Protein AF-A0AAE8L4F4-F1 (afdb_monomer)

Nearest PDB structures (foldseek):
  5ygb-assembly1_A  TM=7.388E-01  e=7.403E-03  Drosophila melanogaster
  5ygf-assembly1_A  TM=7.367E-01  e=1.340E-02  Drosophila melanogaster
  5ygd-assembly1_A  TM=7.338E-01  e=2.030E-02  Drosophila melanogaster
  7ef0-assembly2_B  TM=6.272E-01  e=5.633E-01  Zea mays
  7eez-assembly1_A  TM=6.528E-01  e=8.042E-01  Zea mays

Solvent-accessible surface area (backbone atoms only — not comparable to full-atom values): 5262 Å² total; per-residue (Å²): 121,80,51,70,63,92,70,52,69,70,39,67,29,25,33,56,58,96,92,39,81,45,47,27,34,27,73,40,76,35,34,66,24,55,102,88,45,70,83,44,28,21,28,29,26,40,29,70,87,77,77,42,77,47,69,72,43,45,53,90,43,48,43,82,49,57,70,64,64,49,51,54,53,60,72,74,44,89,68,58,72,74,56,56,61,63,76,75,112

Sequence (89 aa):
MIGQPKFKIKDLVEFSFNGSKRFGTIIIVDAFGTFRQSDEVSYDIIDLDRMVMCKHVVESDIFPPDSQALKELLATKEIPLDMREWLNQ

Organism: Streptococcus equinus (NCBI:txid1335)

Structure (mmCIF, N/CA/C/O backbone):
data_AF-A0AAE8L4F4-F1
#
_entry.id   AF-A0AAE8L4F4-F1
#
loop_
_atom_site.group_PDB
_atom_site.id
_atom_site.type_symbol
_atom_site.label_atom_id
_atom_site.label_alt_id
_atom_site.label_comp_id
_atom_site.label_asym_id
_atom_site.label_entity_id
_atom_site.label_seq_id
_atom_site.pdbx_PDB_ins_code
_atom_site.Cartn_x
_atom_site.Cartn_y
_atom_site.Cartn_z
_atom_site.occupancy
_atom_site.B_iso_or_equiv
_atom_site.auth_seq_id
_atom_site.auth_comp_id
_atom_site.auth_asym_id
_atom_site.auth_atom_id
_atom_site.pdbx_PDB_model_num
ATOM 1 N N . MET A 1 1 ? 7.625 -17.711 -7.459 1.00 49.34 1 MET A N 1
ATOM 2 C CA . MET A 1 1 ? 7.106 -17.372 -8.799 1.00 49.34 1 MET A CA 1
ATOM 3 C C . MET A 1 1 ? 7.023 -15.857 -8.838 1.00 49.34 1 MET A C 1
ATOM 5 O O . MET A 1 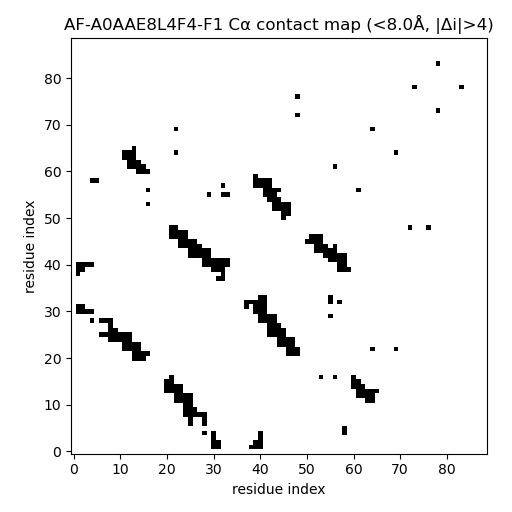1 ? 6.213 -15.309 -8.105 1.00 49.34 1 MET A O 1
ATOM 9 N N . ILE A 1 2 ? 7.924 -15.192 -9.566 1.00 63.91 2 ILE A N 1
ATOM 10 C CA . ILE A 1 2 ? 7.829 -13.741 -9.812 1.00 63.91 2 ILE A CA 1
ATOM 11 C C . ILE A 1 2 ? 6.512 -13.513 -10.568 1.00 63.91 2 ILE A C 1
ATOM 13 O O . ILE A 1 2 ? 6.181 -14.328 -11.432 1.00 63.91 2 ILE A O 1
ATOM 17 N N . GLY A 1 3 ? 5.728 -12.492 -10.216 1.00 67.12 3 GLY A N 1
ATOM 18 C CA . GLY A 1 3 ? 4.444 -12.235 -10.882 1.00 67.12 3 GLY A CA 1
ATOM 19 C C . GLY A 1 3 ? 3.176 -12.503 -10.074 1.00 67.12 3 GLY A C 1
ATOM 20 O O . GLY A 1 3 ? 2.106 -12.146 -10.556 1.00 67.12 3 GLY A O 1
ATOM 21 N N . GLN A 1 4 ? 3.238 -13.121 -8.887 1.00 85.56 4 GLN A N 1
ATOM 22 C CA . GLN A 1 4 ? 2.044 -13.314 -8.046 1.00 85.56 4 GLN A CA 1
ATOM 23 C C . GLN A 1 4 ? 2.020 -12.309 -6.887 1.00 85.56 4 GLN A C 1
ATOM 25 O O . GLN A 1 4 ? 2.677 -12.556 -5.877 1.00 85.56 4 GLN A O 1
ATOM 30 N N . PRO A 1 5 ? 1.283 -11.191 -7.019 1.00 91.81 5 PRO A N 1
ATOM 31 C CA . PRO A 1 5 ? 1.194 -10.177 -5.976 1.00 91.81 5 PRO A CA 1
ATOM 32 C C . PRO A 1 5 ? 0.445 -10.704 -4.747 1.00 91.81 5 PRO A C 1
ATOM 34 O O . PRO A 1 5 ? -0.640 -11.281 -4.870 1.00 91.81 5 PRO A O 1
ATOM 37 N N . LYS A 1 6 ? 1.007 -10.484 -3.555 1.00 94.06 6 LYS A N 1
ATOM 38 C CA . LYS A 1 6 ? 0.351 -10.762 -2.266 1.00 94.06 6 LYS A CA 1
ATOM 39 C C . LYS A 1 6 ? -0.800 -9.805 -1.979 1.00 94.06 6 LYS A C 1
ATOM 41 O O . LYS A 1 6 ? -1.782 -10.216 -1.368 1.00 94.06 6 LYS A O 1
ATOM 46 N N . PHE A 1 7 ? -0.671 -8.555 -2.413 1.00 94.75 7 PHE A N 1
ATOM 47 C CA . PHE A 1 7 ? -1.635 -7.495 -2.145 1.00 94.75 7 PHE A CA 1
ATOM 48 C C . PHE A 1 7 ? -2.310 -7.017 -3.432 1.00 94.75 7 PHE A C 1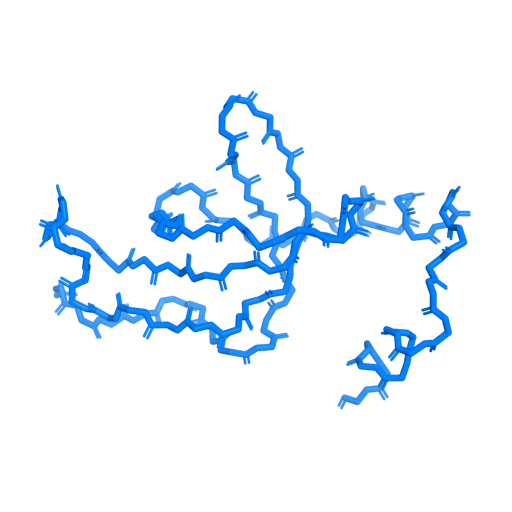
ATOM 50 O O . PHE A 1 7 ? -1.813 -7.219 -4.543 1.00 94.75 7 PHE A O 1
ATOM 57 N N . LYS A 1 8 ? -3.471 -6.387 -3.294 1.00 94.88 8 LYS A N 1
ATOM 58 C CA . LYS A 1 8 ? -4.316 -5.931 -4.399 1.00 94.88 8 LYS A CA 1
ATOM 59 C C . LYS A 1 8 ? -4.511 -4.424 -4.351 1.00 94.88 8 LYS A C 1
ATOM 61 O O . LYS A 1 8 ? -4.321 -3.773 -3.331 1.00 94.88 8 LYS A O 1
ATOM 66 N N . ILE A 1 9 ? -4.927 -3.863 -5.483 1.00 94.56 9 ILE A N 1
ATOM 67 C CA . ILE A 1 9 ? -5.379 -2.470 -5.546 1.00 94.56 9 ILE A CA 1
ATOM 68 C C . ILE A 1 9 ? -6.509 -2.274 -4.527 1.00 94.56 9 ILE A C 1
ATOM 70 O O . ILE A 1 9 ? -7.401 -3.116 -4.439 1.00 94.56 9 ILE A O 1
ATOM 74 N N . LYS A 1 10 ? -6.4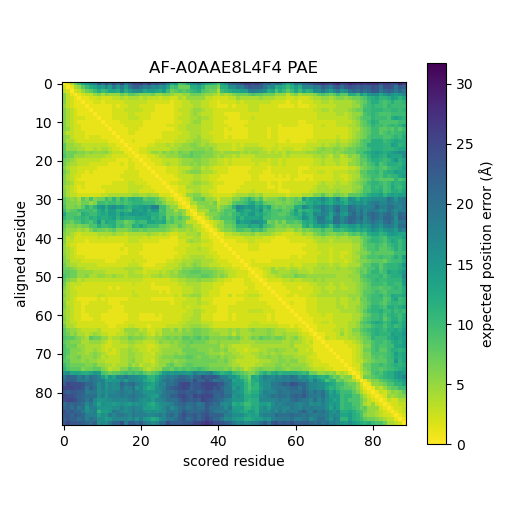72 -1.145 -3.813 1.00 93.94 10 LYS A N 1
ATOM 75 C CA . LYS A 1 10 ? -7.310 -0.770 -2.662 1.00 93.94 10 LYS A CA 1
ATOM 76 C C . LYS A 1 10 ? -7.001 -1.478 -1.345 1.00 93.94 10 LYS A C 1
ATOM 78 O O . LYS A 1 10 ? -7.591 -1.090 -0.341 1.00 93.94 10 LYS A O 1
ATOM 83 N N . ASP A 1 11 ? -6.071 -2.432 -1.300 1.00 94.56 11 ASP A N 1
ATOM 84 C CA . ASP A 1 11 ? -5.655 -2.975 -0.009 1.00 94.56 11 ASP A CA 1
ATOM 85 C C . ASP A 1 11 ? -4.992 -1.875 0.821 1.00 94.56 11 ASP A C 1
ATOM 87 O O . ASP A 1 11 ? -4.131 -1.123 0.347 1.00 94.56 11 ASP A O 1
ATOM 91 N N . LEU A 1 12 ? -5.412 -1.810 2.080 1.00 94.19 12 LEU A N 1
ATOM 92 C CA . LEU A 1 12 ? -4.781 -1.003 3.103 1.00 94.19 12 LEU A CA 1
ATOM 93 C C . LEU A 1 12 ? -3.633 -1.803 3.712 1.00 94.19 12 LEU A C 1
ATOM 95 O O . LEU A 1 12 ? -3.839 -2.921 4.184 1.00 94.19 12 LEU A O 1
ATOM 99 N N . VAL A 1 13 ? -2.436 -1.230 3.711 1.00 95.94 13 VAL A N 1
ATOM 100 C CA . VAL A 1 13 ? -1.212 -1.922 4.122 1.00 95.94 13 VAL A CA 1
ATOM 101 C C . VAL A 1 13 ? -0.362 -1.062 5.046 1.00 95.94 13 VAL A C 1
ATOM 103 O O . VAL A 1 13 ? -0.406 0.171 4.994 1.00 95.94 13 VAL A O 1
ATOM 106 N N . GLU A 1 14 ? 0.433 -1.722 5.883 1.00 96.50 14 GLU A N 1
ATOM 107 C CA . GLU A 1 14 ? 1.601 -1.109 6.509 1.00 96.50 14 GLU A CA 1
ATOM 108 C C . GLU A 1 14 ? 2.798 -1.306 5.577 1.00 96.50 14 GLU A C 1
ATOM 110 O O . GLU A 1 14 ? 2.954 -2.367 4.977 1.00 96.50 14 GLU A O 1
ATOM 115 N N . PHE A 1 15 ? 3.657 -0.303 5.440 1.00 96.31 15 PHE A N 1
ATOM 116 C CA . PHE A 1 15 ? 4.850 -0.422 4.610 1.00 96.31 15 PHE A CA 1
ATOM 117 C C . PHE A 1 15 ? 6.030 0.376 5.161 1.00 96.31 15 PHE A C 1
ATOM 119 O O . PHE A 1 15 ? 5.865 1.389 5.847 1.00 96.31 15 PHE A O 1
ATOM 126 N N . SER A 1 16 ? 7.240 -0.083 4.856 1.00 95.75 16 SER A N 1
ATOM 127 C CA . SER A 1 16 ? 8.485 0.632 5.123 1.00 95.75 16 SER A CA 1
ATOM 128 C C . SER A 1 16 ? 8.859 1.486 3.914 1.00 95.75 16 SER A C 1
ATOM 130 O O . SER A 1 16 ? 8.939 0.998 2.792 1.00 95.75 16 SER A O 1
ATOM 132 N N . PHE A 1 17 ? 9.100 2.780 4.122 1.00 92.38 17 PHE A N 1
ATOM 133 C CA . PHE A 1 17 ? 9.553 3.671 3.054 1.00 92.38 17 PHE A CA 1
ATOM 134 C C . PHE A 1 17 ? 10.552 4.696 3.577 1.00 92.38 17 PHE A C 1
ATOM 136 O O . PHE A 1 17 ? 10.238 5.506 4.460 1.00 92.38 17 PHE A O 1
ATOM 143 N N . ASN A 1 18 ? 11.765 4.671 3.016 1.00 89.19 18 ASN A N 1
ATOM 144 C CA . ASN A 1 18 ? 12.913 5.458 3.476 1.00 89.19 18 ASN A CA 1
ATOM 145 C C . ASN A 1 18 ? 13.188 5.273 4.984 1.00 89.19 18 ASN A C 1
ATOM 147 O O . ASN A 1 18 ? 13.403 6.244 5.707 1.00 89.19 18 ASN A O 1
ATOM 151 N N . GLY A 1 19 ? 13.114 4.027 5.470 1.00 88.62 19 GLY A N 1
ATOM 152 C CA . GLY A 1 19 ? 13.379 3.670 6.870 1.00 88.62 19 GLY A CA 1
ATOM 153 C C . GLY A 1 19 ? 12.289 4.077 7.868 1.00 88.62 19 GLY A C 1
ATOM 154 O O . GLY A 1 19 ? 12.494 3.964 9.072 1.00 88.62 19 GLY A O 1
ATOM 155 N N . SER A 1 20 ? 11.140 4.567 7.395 1.00 90.12 20 SER A N 1
ATOM 156 C CA . SER A 1 20 ? 9.984 4.897 8.237 1.00 90.12 20 SER A CA 1
ATOM 157 C C . SER A 1 20 ? 8.828 3.950 7.942 1.00 90.12 20 SER A C 1
ATOM 159 O O . SER A 1 20 ? 8.502 3.749 6.773 1.00 90.12 20 SER A O 1
ATOM 161 N N . LYS A 1 21 ? 8.182 3.431 8.989 1.00 93.06 21 LYS A N 1
ATOM 162 C CA . LYS A 1 21 ? 6.920 2.687 8.883 1.00 93.06 21 LYS A CA 1
ATOM 163 C C . LYS A 1 21 ? 5.756 3.636 8.634 1.00 93.06 21 LYS A C 1
ATOM 165 O O . LYS A 1 21 ? 5.689 4.698 9.255 1.00 93.06 21 LYS A O 1
ATOM 170 N N . ARG A 1 22 ? 4.866 3.260 7.722 1.00 93.62 22 ARG A N 1
ATOM 171 C CA . ARG A 1 22 ? 3.745 4.081 7.251 1.00 93.62 22 ARG A CA 1
ATOM 172 C C . ARG A 1 22 ? 2.536 3.212 6.942 1.00 93.62 22 ARG A C 1
ATOM 174 O O . ARG A 1 22 ? 2.669 2.003 6.795 1.00 93.62 22 ARG A O 1
ATOM 181 N N . PHE A 1 23 ? 1.381 3.850 6.790 1.00 94.44 23 PHE A N 1
ATOM 182 C CA . PHE A 1 23 ? 0.153 3.206 6.330 1.00 94.44 23 PHE A CA 1
ATOM 183 C C . PHE A 1 23 ? -0.292 3.825 5.015 1.00 94.44 23 PHE A C 1
ATOM 185 O O . PHE A 1 23 ? -0.143 5.032 4.809 1.00 94.44 23 PHE A O 1
ATOM 192 N N . GLY A 1 24 ? -0.819 3.008 4.114 1.00 94.12 24 GLY A N 1
ATOM 193 C CA . GLY A 1 24 ? -1.177 3.475 2.786 1.00 94.12 24 GLY A CA 1
ATOM 194 C C . GLY A 1 24 ? -2.094 2.533 2.034 1.00 94.12 24 GLY A C 1
ATOM 195 O O . GLY A 1 24 ? -2.260 1.375 2.408 1.00 94.12 24 GLY A O 1
ATOM 196 N N . THR A 1 25 ? -2.689 3.055 0.967 1.00 95.56 25 THR A N 1
ATOM 197 C CA . THR A 1 25 ? -3.563 2.288 0.073 1.00 95.56 25 THR A CA 1
ATOM 198 C C . THR A 1 25 ? -2.841 1.996 -1.230 1.00 95.56 25 THR A C 1
ATOM 200 O O . THR A 1 25 ? -2.308 2.912 -1.863 1.00 95.56 25 THR A O 1
ATOM 203 N N . ILE A 1 26 ? -2.838 0.735 -1.655 1.00 95.88 26 ILE A N 1
ATOM 204 C CA . ILE A 1 26 ? -2.254 0.334 -2.938 1.00 95.88 26 ILE A CA 1
ATOM 205 C C . ILE A 1 26 ? -3.117 0.861 -4.083 1.00 95.88 26 ILE A C 1
ATOM 207 O O . ILE A 1 26 ? -4.321 0.615 -4.138 1.00 95.88 26 ILE A O 1
ATOM 211 N N . ILE A 1 27 ? -2.491 1.539 -5.042 1.00 95.56 27 ILE A N 1
ATOM 212 C CA . ILE A 1 27 ? -3.165 2.069 -6.237 1.00 95.56 27 ILE A CA 1
ATOM 213 C C . ILE A 1 27 ? -2.664 1.441 -7.539 1.00 95.56 27 ILE A C 1
ATOM 215 O O . ILE A 1 27 ? -3.389 1.447 -8.532 1.00 95.56 27 ILE A O 1
ATOM 219 N N . ILE A 1 28 ? -1.455 0.874 -7.544 1.00 94.31 28 ILE A N 1
ATOM 220 C CA . ILE A 1 28 ? -0.878 0.152 -8.683 1.00 94.31 28 ILE A CA 1
ATOM 221 C C . ILE A 1 28 ? -0.193 -1.105 -8.158 1.00 94.31 28 ILE A C 1
ATOM 223 O O . ILE A 1 28 ? 0.505 -1.054 -7.147 1.00 94.31 28 ILE A O 1
ATOM 227 N N . VAL A 1 29 ? -0.382 -2.213 -8.874 1.00 93.56 29 VAL A N 1
ATOM 228 C CA . VAL A 1 29 ? 0.344 -3.468 -8.670 1.00 93.56 29 VAL A CA 1
ATOM 229 C C . VAL A 1 29 ? 1.251 -3.684 -9.874 1.00 93.56 29 VAL A C 1
ATOM 231 O O . VAL A 1 29 ? 0.766 -3.872 -10.989 1.00 93.56 29 VAL A O 1
ATOM 234 N N . ASP A 1 30 ? 2.556 -3.672 -9.644 1.00 89.19 30 ASP A N 1
ATOM 235 C CA . ASP A 1 30 ? 3.577 -3.963 -10.643 1.00 89.19 30 ASP A CA 1
ATOM 236 C C . ASP A 1 30 ? 4.128 -5.378 -10.415 1.00 89.19 30 ASP A C 1
ATOM 238 O O . ASP A 1 30 ? 5.111 -5.607 -9.703 1.00 89.19 30 ASP A O 1
ATOM 242 N N . ALA A 1 31 ? 3.413 -6.357 -10.979 1.00 78.94 31 ALA A N 1
ATOM 243 C CA . ALA A 1 31 ? 3.611 -7.787 -10.736 1.00 78.94 31 ALA A CA 1
ATOM 244 C C . ALA A 1 31 ? 4.993 -8.308 -11.166 1.00 78.94 31 ALA A C 1
ATOM 246 O O . ALA A 1 31 ? 5.462 -9.311 -10.634 1.00 78.94 31 ALA A O 1
ATOM 247 N N . PHE A 1 32 ? 5.659 -7.651 -12.112 1.00 77.94 32 PHE A N 1
ATOM 248 C CA . PHE A 1 32 ? 6.948 -8.112 -12.636 1.00 77.94 32 PHE A CA 1
ATOM 249 C C . PHE A 1 32 ? 8.147 -7.360 -12.041 1.00 77.94 32 PHE A C 1
ATOM 251 O O . PHE A 1 32 ? 9.276 -7.585 -12.475 1.00 77.94 32 PHE A O 1
ATOM 258 N N . GLY A 1 33 ? 7.912 -6.511 -11.036 1.00 71.06 33 GLY A N 1
ATOM 259 C CA . GLY A 1 33 ? 8.912 -5.572 -10.535 1.00 71.06 33 GLY A CA 1
ATOM 260 C C . GLY A 1 33 ? 9.047 -4.347 -11.444 1.00 71.06 33 GLY A C 1
ATOM 261 O O . GLY A 1 33 ? 8.369 -4.233 -12.456 1.00 71.06 33 GLY A O 1
ATOM 262 N N . THR A 1 34 ? 9.936 -3.422 -11.089 1.00 70.69 34 THR A N 1
ATOM 263 C CA . THR A 1 34 ? 10.053 -2.105 -11.749 1.00 70.69 34 THR A CA 1
ATOM 264 C C . THR A 1 34 ? 11.244 -2.036 -12.694 1.00 70.69 34 THR A C 1
ATOM 266 O O . THR A 1 34 ? 12.133 -2.880 -12.667 1.00 70.69 34 THR A O 1
ATOM 269 N N . PHE A 1 35 ? 11.376 -0.937 -13.447 1.00 68.12 35 PHE A N 1
ATOM 270 C CA . PHE A 1 35 ? 12.577 -0.658 -14.253 1.00 68.12 35 PHE A CA 1
ATOM 271 C C . PHE A 1 35 ? 13.915 -0.789 -13.498 1.00 68.12 35 PHE A C 1
ATOM 273 O O . PHE A 1 35 ? 14.956 -0.906 -14.141 1.00 68.12 35 PHE A O 1
ATOM 280 N N . ARG A 1 36 ? 13.919 -0.716 -12.159 1.00 65.12 36 ARG A N 1
ATOM 281 C CA . ARG A 1 36 ? 15.137 -0.734 -11.334 1.00 65.12 36 ARG A CA 1
ATOM 282 C C . ARG A 1 36 ? 15.370 -2.035 -10.564 1.00 65.12 36 ARG A C 1
ATOM 284 O O . ARG A 1 36 ? 16.451 -2.179 -10.004 1.00 65.12 36 ARG A O 1
ATOM 291 N N . GLN A 1 37 ? 14.398 -2.945 -10.514 1.00 77.31 37 GLN A N 1
ATOM 292 C CA . GLN A 1 37 ? 14.523 -4.250 -9.854 1.00 77.31 37 GLN A CA 1
ATOM 293 C C . GLN A 1 37 ? 13.510 -5.232 -10.453 1.00 77.31 37 GLN A C 1
ATOM 295 O O . GLN A 1 37 ? 12.372 -4.839 -10.699 1.00 77.31 37 GLN A O 1
ATOM 300 N N . SER A 1 38 ? 13.897 -6.492 -10.647 1.00 78.38 38 SER A N 1
ATOM 301 C CA . SER A 1 38 ? 13.034 -7.550 -11.205 1.00 78.38 38 SER A CA 1
ATOM 302 C C . SER A 1 38 ? 12.919 -8.774 -10.291 1.00 78.38 38 SER A C 1
ATOM 304 O O . SER A 1 38 ? 12.584 -9.865 -10.751 1.00 78.38 38 SER A O 1
ATOM 306 N N . ASP A 1 39 ? 13.268 -8.617 -9.018 1.00 83.69 39 ASP A N 1
ATOM 307 C CA . ASP A 1 39 ? 13.397 -9.724 -8.071 1.00 83.69 39 ASP A CA 1
ATOM 308 C C . ASP A 1 39 ? 12.051 -10.055 -7.414 1.00 83.69 39 ASP A C 1
ATOM 310 O O . ASP A 1 3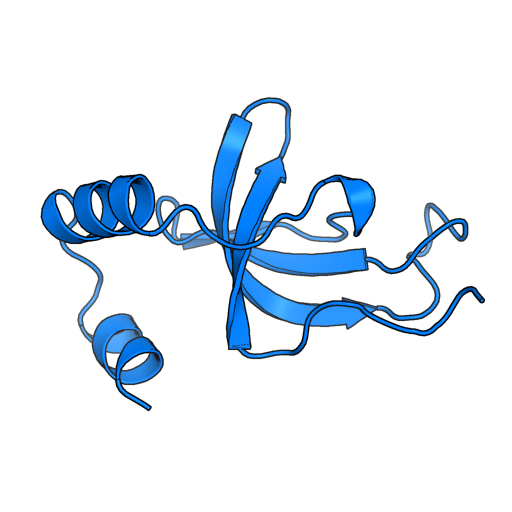9 ? 11.767 -11.218 -7.113 1.00 83.69 39 ASP A O 1
ATOM 314 N N . GLU A 1 40 ? 11.188 -9.051 -7.239 1.00 89.69 40 GLU A N 1
ATOM 315 C CA . GLU A 1 40 ? 9.862 -9.211 -6.646 1.00 89.69 40 GLU A CA 1
ATOM 316 C C . GLU A 1 40 ? 8.840 -8.178 -7.143 1.00 89.69 40 GLU A C 1
ATOM 318 O O . GLU A 1 40 ? 9.177 -7.174 -7.775 1.00 89.69 40 GLU A O 1
ATOM 323 N N . VAL A 1 41 ? 7.564 -8.435 -6.834 1.00 91.88 41 VAL A N 1
ATOM 324 C CA . VAL A 1 41 ? 6.453 -7.509 -7.087 1.00 91.88 41 VAL A CA 1
ATOM 325 C C . VAL A 1 41 ? 6.722 -6.174 -6.398 1.00 91.88 41 VAL A C 1
ATOM 327 O O . VAL A 1 41 ? 7.288 -6.126 -5.306 1.00 91.88 41 VAL A O 1
ATOM 330 N N . SER A 1 42 ? 6.271 -5.085 -7.007 1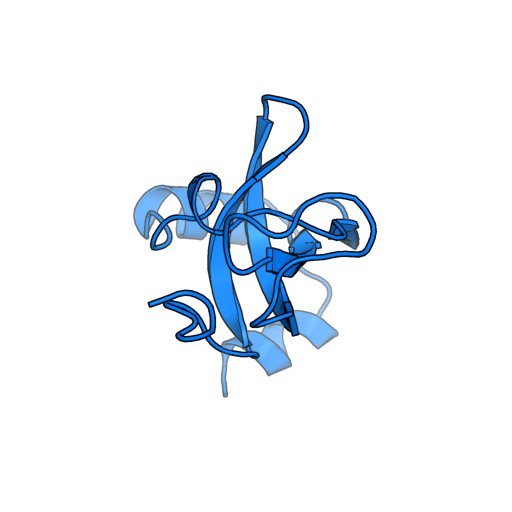.00 93.12 42 SER A N 1
ATOM 331 C CA . SER A 1 42 ? 6.250 -3.786 -6.341 1.00 93.12 42 SER A CA 1
ATOM 332 C C . SER A 1 42 ? 4.918 -3.072 -6.519 1.00 93.12 42 SER A C 1
ATOM 334 O O . SER A 1 42 ? 4.074 -3.482 -7.315 1.00 93.12 42 SER A O 1
ATOM 336 N N . TYR A 1 43 ? 4.720 -2.014 -5.745 1.00 94.12 43 TYR A N 1
ATOM 337 C CA . TYR A 1 43 ? 3.444 -1.333 -5.624 1.00 94.12 43 TYR A CA 1
ATOM 338 C C . TYR A 1 43 ? 3.647 0.181 -5.579 1.00 94.12 43 TYR A C 1
ATOM 340 O O . TYR A 1 43 ? 4.603 0.669 -4.969 1.00 94.12 43 TYR A O 1
ATOM 348 N N . ASP A 1 44 ? 2.713 0.928 -6.170 1.00 94.94 44 ASP A N 1
ATOM 349 C CA . ASP A 1 44 ? 2.565 2.351 -5.855 1.00 94.94 44 ASP A CA 1
ATOM 350 C C . ASP A 1 44 ? 1.479 2.495 -4.788 1.00 94.94 44 ASP A C 1
ATOM 352 O O . ASP A 1 44 ? 0.378 1.947 -4.917 1.00 94.94 44 ASP A O 1
ATOM 356 N N . ILE A 1 45 ? 1.798 3.240 -3.734 1.00 95.75 45 ILE A N 1
ATOM 357 C CA . ILE A 1 45 ? 0.991 3.352 -2.519 1.00 95.75 45 ILE A CA 1
ATOM 358 C C . ILE A 1 45 ? 0.735 4.830 -2.226 1.00 95.75 45 ILE A C 1
ATOM 360 O O . ILE A 1 45 ? 1.669 5.633 -2.225 1.00 95.75 45 ILE A O 1
ATOM 364 N N . ILE A 1 46 ? -0.514 5.206 -1.951 1.00 95.06 46 ILE A N 1
ATOM 365 C CA . ILE A 1 46 ? -0.838 6.525 -1.390 1.00 95.06 46 ILE A CA 1
ATOM 366 C C . ILE A 1 46 ? -0.659 6.467 0.126 1.00 95.06 46 ILE A C 1
ATOM 368 O O . ILE A 1 46 ? -1.368 5.728 0.806 1.00 95.06 46 ILE A O 1
ATOM 372 N N . ASP A 1 47 ? 0.298 7.239 0.638 1.00 92.25 47 ASP A N 1
ATOM 373 C CA . ASP A 1 47 ? 0.582 7.412 2.065 1.00 92.25 47 ASP A CA 1
ATOM 374 C C . ASP A 1 47 ? -0.580 8.153 2.748 1.00 92.25 47 ASP A C 1
ATOM 376 O O . ASP A 1 47 ? -0.899 9.284 2.371 1.00 92.25 47 ASP A O 1
ATOM 380 N N . LEU A 1 48 ? -1.202 7.523 3.750 1.00 88.56 48 LEU A N 1
ATOM 381 C CA . LEU A 1 48 ? -2.356 8.082 4.465 1.00 88.56 48 LEU A CA 1
ATOM 382 C C . LEU A 1 48 ? -2.009 9.291 5.337 1.00 88.56 48 LEU A C 1
ATOM 384 O O . LEU A 1 48 ? -2.883 10.107 5.613 1.00 88.56 48 LEU A O 1
ATOM 388 N N . ASP A 1 49 ? -0.767 9.400 5.808 1.00 84.25 49 ASP A N 1
ATOM 389 C CA . ASP A 1 49 ? -0.342 10.494 6.682 1.00 84.25 49 ASP A CA 1
ATOM 390 C C . ASP A 1 49 ? 0.053 11.726 5.865 1.00 84.25 49 ASP A C 1
ATOM 392 O O . ASP A 1 49 ? -0.286 12.864 6.195 1.00 84.25 49 ASP A O 1
ATOM 396 N N . ARG A 1 50 ? 0.783 11.498 4.773 1.00 83.38 50 ARG A N 1
ATOM 397 C CA . ARG A 1 50 ? 1.415 12.571 3.996 1.00 83.38 50 ARG A CA 1
ATOM 398 C C . ARG A 1 50 ? 0.674 12.938 2.720 1.00 83.38 50 ARG A C 1
ATOM 400 O O . ARG A 1 50 ? 1.027 13.949 2.120 1.00 83.38 50 ARG A O 1
ATOM 407 N N . MET A 1 51 ? -0.308 12.141 2.298 1.00 83.81 51 MET A N 1
ATOM 408 C CA . MET A 1 51 ? -1.055 12.340 1.049 1.00 83.81 51 MET A CA 1
ATOM 409 C C . MET A 1 51 ? -0.151 12.386 -0.190 1.00 83.81 51 MET A C 1
ATOM 411 O O . MET A 1 51 ? -0.391 13.137 -1.134 1.00 83.81 51 MET A O 1
ATOM 415 N N . VAL A 1 52 ? 0.921 11.593 -0.187 1.00 89.69 52 VAL A N 1
ATOM 416 C CA . VAL A 1 52 ? 1.861 11.489 -1.310 1.00 89.69 52 VAL A CA 1
ATOM 417 C C . VAL A 1 52 ? 1.906 10.065 -1.837 1.00 89.69 52 VAL A C 1
ATOM 419 O O . VAL A 1 52 ? 1.692 9.105 -1.101 1.00 89.69 52 VAL A O 1
ATOM 422 N N . MET A 1 53 ? 2.227 9.930 -3.121 1.00 93.94 53 MET A N 1
ATOM 423 C CA . MET A 1 53 ? 2.443 8.629 -3.739 1.00 93.94 53 MET A CA 1
ATOM 424 C C . MET A 1 53 ? 3.875 8.151 -3.487 1.00 93.94 53 MET A C 1
ATOM 426 O O . MET A 1 53 ? 4.840 8.749 -3.968 1.00 93.94 53 MET A O 1
ATOM 430 N N . CYS A 1 54 ? 4.005 7.044 -2.772 1.00 94.00 54 CYS A N 1
ATOM 431 C CA . CYS A 1 54 ? 5.226 6.264 -2.663 1.00 94.00 54 CYS A CA 1
ATOM 432 C C . CYS A 1 54 ? 5.260 5.276 -3.826 1.00 94.00 54 CYS A C 1
ATOM 434 O O . CYS A 1 54 ? 4.437 4.368 -3.893 1.00 94.00 54 CYS A O 1
ATOM 436 N N . LYS A 1 55 ? 6.181 5.487 -4.766 1.00 92.94 55 LYS A N 1
ATOM 437 C CA . LYS A 1 55 ? 6.300 4.641 -5.954 1.00 92.94 55 LYS A CA 1
ATOM 438 C C . LYS A 1 55 ? 7.251 3.481 -5.725 1.00 92.94 55 LYS A C 1
ATOM 440 O O . LYS A 1 55 ? 8.249 3.663 -5.025 1.00 92.94 55 LYS A O 1
ATOM 445 N N . HIS A 1 56 ? 7.004 2.369 -6.413 1.00 91.88 56 HIS A N 1
ATOM 446 C CA . HIS A 1 56 ? 7.948 1.253 -6.516 1.00 91.88 56 HIS A CA 1
ATOM 447 C C . HIS A 1 56 ? 8.312 0.616 -5.160 1.00 91.88 56 HIS A C 1
ATOM 449 O O . HIS A 1 56 ? 9.453 0.199 -4.959 1.00 91.88 56 HIS A O 1
ATOM 455 N N . VAL A 1 57 ? 7.370 0.562 -4.215 1.00 93.38 57 VAL A N 1
ATOM 456 C CA . VAL A 1 57 ? 7.570 -0.097 -2.915 1.00 93.38 57 VAL A CA 1
ATOM 457 C C . VAL A 1 57 ? 7.599 -1.604 -3.144 1.00 93.38 57 VAL A C 1
ATOM 459 O O . VAL A 1 57 ? 6.633 -2.157 -3.667 1.00 93.38 57 VAL A O 1
ATOM 462 N N . VAL A 1 58 ? 8.706 -2.264 -2.813 1.00 93.12 58 VAL A N 1
ATOM 463 C CA . VAL A 1 58 ? 8.865 -3.710 -3.025 1.00 93.12 58 VAL A CA 1
ATOM 464 C C . VAL A 1 58 ? 8.010 -4.509 -2.043 1.00 93.12 58 VAL A C 1
ATOM 466 O O . VAL A 1 58 ? 7.756 -4.064 -0.927 1.00 93.12 58 VAL A O 1
ATOM 469 N N . GLU A 1 59 ? 7.536 -5.685 -2.451 1.00 93.38 59 GLU A N 1
ATOM 470 C CA . GLU A 1 59 ? 6.608 -6.491 -1.651 1.00 93.38 59 GLU A CA 1
ATOM 471 C C 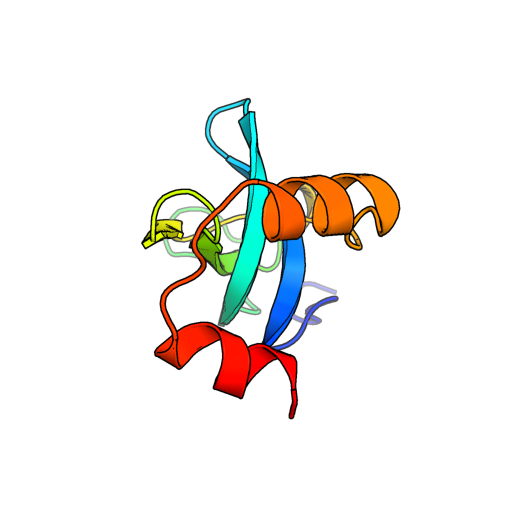. GLU A 1 59 ? 7.157 -6.882 -0.272 1.00 93.38 59 GLU A C 1
ATOM 473 O O . GLU A 1 59 ? 6.391 -6.968 0.687 1.00 93.38 59 GLU A O 1
ATOM 478 N N . SER A 1 60 ? 8.467 -7.098 -0.157 1.00 93.81 60 SER A N 1
ATOM 479 C CA . SER A 1 60 ? 9.158 -7.391 1.103 1.00 93.81 60 SER A CA 1
ATOM 480 C C . SER A 1 60 ? 9.097 -6.262 2.139 1.00 93.81 60 SER A C 1
ATOM 482 O O . SER A 1 60 ? 9.210 -6.536 3.335 1.00 93.81 60 SER A O 1
ATOM 484 N N . ASP A 1 61 ? 8.854 -5.023 1.705 1.00 95.62 61 ASP A N 1
ATOM 485 C CA . ASP A 1 61 ? 8.682 -3.855 2.572 1.00 95.62 61 ASP A CA 1
ATOM 486 C C . ASP A 1 61 ? 7.215 -3.620 2.968 1.00 95.62 61 ASP A C 1
ATOM 488 O O . ASP A 1 61 ? 6.920 -2.629 3.641 1.00 95.62 61 ASP A O 1
ATOM 492 N N . ILE A 1 62 ? 6.292 -4.503 2.569 1.00 96.00 62 ILE A N 1
ATOM 493 C CA . ILE A 1 62 ? 4.849 -4.358 2.789 1.00 96.00 62 ILE A CA 1
ATOM 494 C C . ILE A 1 62 ? 4.324 -5.476 3.691 1.00 96.00 62 ILE A C 1
ATOM 496 O O . ILE A 1 62 ? 4.619 -6.660 3.521 1.00 96.00 62 ILE A O 1
ATOM 500 N N . PHE A 1 63 ? 3.480 -5.090 4.642 1.00 96.00 63 PHE A N 1
ATOM 501 C CA . PHE A 1 63 ? 2.932 -5.947 5.679 1.00 96.00 63 PHE A CA 1
ATOM 502 C C . PHE A 1 63 ? 1.413 -5.754 5.796 1.00 96.00 63 PHE A C 1
ATOM 504 O O . PHE A 1 63 ? 0.888 -4.675 5.494 1.00 96.00 63 PHE A O 1
ATOM 511 N N . PRO A 1 64 ? 0.680 -6.776 6.275 1.00 94.25 64 PRO A N 1
ATOM 512 C CA . PRO A 1 64 ? -0.687 -6.581 6.737 1.00 94.25 64 PRO A CA 1
ATOM 513 C C . PRO A 1 64 ? -0.737 -5.445 7.772 1.00 94.25 64 PRO A C 1
ATOM 515 O O . PRO A 1 64 ? 0.154 -5.370 8.619 1.00 94.25 64 PRO A O 1
ATOM 518 N N . PRO A 1 65 ? -1.751 -4.568 7.726 1.00 90.44 65 PRO A N 1
ATOM 519 C CA . PRO A 1 65 ? -1.796 -3.404 8.595 1.00 90.44 65 PRO A CA 1
ATOM 520 C C . PRO A 1 65 ? -1.988 -3.814 10.058 1.00 90.44 65 PRO A C 1
ATOM 522 O O . PRO A 1 65 ? -2.920 -4.556 10.390 1.00 90.44 65 PRO A O 1
ATOM 525 N N . ASP A 1 66 ? -1.162 -3.271 10.956 1.00 91.25 66 ASP A N 1
ATOM 526 C CA . ASP A 1 66 ? -1.455 -3.318 12.386 1.00 91.25 66 ASP A CA 1
ATOM 527 C C . ASP A 1 66 ? -2.742 -2.529 12.675 1.00 91.25 66 ASP 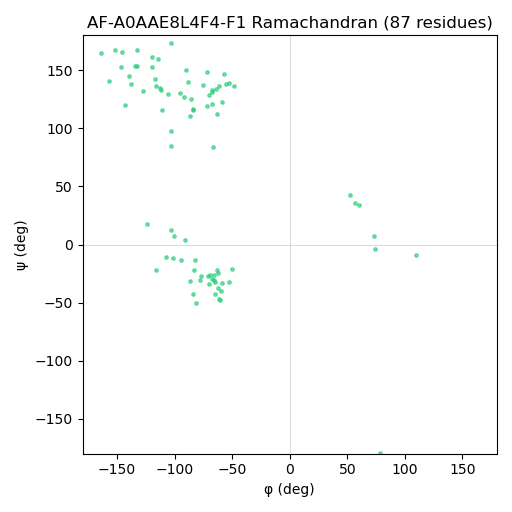A C 1
ATOM 529 O O . ASP A 1 66 ? -2.816 -1.306 12.526 1.00 91.25 66 ASP A O 1
ATOM 533 N N . SER A 1 67 ? -3.788 -3.251 13.081 1.00 85.00 67 SER A N 1
ATOM 534 C CA . SER A 1 67 ? -5.125 -2.68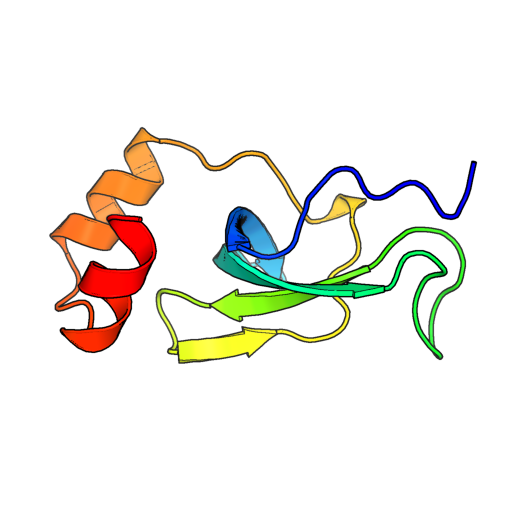5 13.272 1.00 85.00 67 SER A CA 1
ATOM 535 C C . SER A 1 67 ? -5.205 -1.671 14.413 1.00 85.00 67 SER A C 1
ATOM 537 O O . SER A 1 67 ? -6.101 -0.826 14.398 1.00 85.00 67 SER A O 1
ATOM 539 N N . GLN A 1 68 ? -4.330 -1.756 15.416 1.00 86.56 68 GLN A N 1
ATOM 540 C CA . GLN A 1 68 ? -4.338 -0.840 16.554 1.00 86.56 68 GLN A CA 1
ATOM 541 C C . GLN A 1 68 ? -3.630 0.464 16.185 1.00 86.56 68 GLN A C 1
ATOM 543 O O . GLN A 1 68 ? -4.218 1.537 16.321 1.00 86.56 68 GLN A O 1
ATOM 548 N N . ALA A 1 69 ? -2.425 0.367 15.624 1.00 84.31 69 ALA A N 1
ATOM 549 C CA . ALA A 1 69 ? -1.654 1.526 15.180 1.00 84.31 69 ALA A CA 1
ATOM 550 C C . ALA A 1 69 ? -2.381 2.306 14.071 1.00 84.31 69 ALA A C 1
ATOM 552 O O . ALA A 1 69 ? -2.401 3.538 14.071 1.00 84.31 69 ALA A O 1
ATOM 553 N N . LEU A 1 70 ? -3.057 1.597 13.164 1.00 81.69 70 LEU A N 1
ATOM 554 C CA . LEU A 1 70 ? -3.897 2.215 12.145 1.00 81.69 70 LEU A CA 1
ATOM 555 C C . LEU A 1 70 ? -5.053 3.013 12.764 1.00 81.69 70 LEU A C 1
ATOM 557 O O . LEU A 1 70 ? -5.285 4.153 12.371 1.00 81.69 70 LEU A O 1
ATOM 561 N N . LYS A 1 71 ? -5.777 2.454 13.743 1.00 83.69 71 LYS A N 1
ATOM 562 C CA . LYS A 1 71 ? -6.875 3.170 14.419 1.00 83.69 71 LYS A CA 1
ATOM 563 C C . LYS A 1 71 ? -6.386 4.443 15.101 1.00 83.69 71 LYS A C 1
ATOM 565 O O . LYS A 1 71 ? -7.065 5.462 15.028 1.00 83.69 71 LYS A O 1
ATOM 570 N N . GLU A 1 72 ? -5.218 4.397 15.733 1.00 83.94 72 GLU A N 1
ATOM 571 C CA . GLU A 1 72 ? -4.598 5.559 16.380 1.00 83.94 72 GLU A CA 1
ATOM 572 C C . GLU A 1 72 ? -4.220 6.645 15.362 1.00 83.94 72 GLU A C 1
ATOM 574 O O . GLU A 1 72 ? -4.508 7.826 15.579 1.00 83.94 72 GLU A O 1
ATOM 579 N N . LEU A 1 73 ? -3.661 6.262 14.210 1.00 78.94 73 LEU A N 1
ATOM 580 C CA . LEU A 1 73 ? -3.382 7.195 13.115 1.00 78.94 73 LEU A CA 1
ATOM 581 C C . LEU A 1 73 ? -4.670 7.853 12.597 1.00 78.94 73 LEU A C 1
ATOM 583 O O . LEU A 1 73 ? -4.738 9.074 12.465 1.00 78.94 73 LEU A O 1
ATOM 587 N N . LEU A 1 74 ? -5.712 7.057 12.346 1.00 78.19 74 LEU A N 1
ATOM 588 C CA . LEU A 1 74 ? -6.992 7.552 11.834 1.00 78.19 74 LEU A CA 1
ATOM 589 C C . LEU A 1 74 ? -7.733 8.435 12.857 1.00 78.19 74 LEU A C 1
ATOM 591 O O . LEU A 1 74 ? -8.470 9.334 12.463 1.00 78.19 74 LEU A O 1
ATOM 595 N N . ALA A 1 75 ? -7.537 8.202 14.159 1.00 80.31 75 ALA A N 1
ATOM 596 C CA . ALA A 1 75 ? -8.144 8.990 15.233 1.00 80.31 75 ALA A CA 1
ATOM 597 C C . ALA A 1 75 ? -7.458 10.347 15.460 1.00 80.31 75 ALA A C 1
ATOM 599 O O . ALA A 1 75 ? -8.090 11.281 15.950 1.00 80.31 75 ALA A O 1
ATOM 600 N N . THR A 1 76 ? -6.169 10.461 15.132 1.00 73.50 76 THR A N 1
ATOM 601 C CA . THR A 1 76 ? -5.358 11.667 15.386 1.00 73.50 76 THR A CA 1
ATOM 602 C C . THR A 1 76 ? -5.303 12.630 14.204 1.00 73.50 76 THR A C 1
ATOM 604 O O . THR A 1 76 ? -4.877 13.775 14.364 1.00 73.50 76 THR A O 1
ATOM 607 N N . LYS A 1 77 ? -5.731 12.196 13.018 1.00 65.56 77 LYS A N 1
ATOM 608 C CA . LYS A 1 77 ? -5.662 12.979 11.785 1.00 65.56 77 LYS A CA 1
ATOM 609 C C . LYS A 1 77 ? -7.067 13.353 11.322 1.00 65.56 77 LYS A C 1
ATOM 611 O O . LYS A 1 77 ? -7.953 12.505 11.226 1.00 65.56 77 LYS A O 1
ATOM 616 N N . GLU A 1 78 ? -7.265 14.623 10.969 1.00 61.41 78 GLU A N 1
ATOM 617 C CA . GLU A 1 78 ? -8.381 15.012 10.106 1.00 61.41 78 GLU A CA 1
ATOM 618 C C . GLU A 1 78 ? -8.130 14.404 8.723 1.00 61.41 78 GLU A C 1
ATOM 620 O O . GLU A 1 78 ? -7.525 15.020 7.852 1.00 61.41 78 GLU A O 1
ATOM 625 N N . ILE A 1 79 ? -8.522 13.141 8.545 1.00 57.66 79 ILE A N 1
ATOM 626 C CA . ILE A 1 79 ? -8.522 12.500 7.233 1.00 57.66 79 ILE A CA 1
ATOM 627 C C . ILE A 1 79 ? -9.443 13.349 6.348 1.00 57.66 79 ILE A C 1
ATOM 629 O O . ILE A 1 79 ? -10.613 13.523 6.723 1.00 57.66 79 ILE A O 1
ATOM 633 N N . PRO A 1 80 ? -8.951 13.877 5.214 1.00 55.84 80 PRO A N 1
ATOM 634 C CA . PRO A 1 80 ? -9.776 14.586 4.250 1.00 55.84 80 PRO A CA 1
ATOM 635 C C . PRO A 1 80 ? -11.039 13.773 3.925 1.00 55.84 80 PRO A C 1
ATOM 637 O O . PRO A 1 80 ? -10.997 12.542 3.828 1.00 55.84 80 PRO A O 1
ATOM 640 N N . LEU A 1 81 ? -12.190 14.456 3.868 1.00 49.00 81 LEU A N 1
ATOM 641 C CA . LEU A 1 81 ? -13.516 13.824 3.790 1.00 49.00 81 LEU A CA 1
ATOM 642 C C . LEU A 1 81 ? -13.627 12.805 2.639 1.00 49.00 81 LEU A C 1
ATOM 644 O O . LEU A 1 81 ? -14.314 11.797 2.782 1.00 49.00 81 LEU A O 1
ATOM 648 N N . ASP A 1 82 ? -12.919 13.054 1.539 1.00 54.72 82 ASP A N 1
ATOM 649 C CA . ASP A 1 82 ? -12.879 12.239 0.324 1.00 54.72 82 ASP A CA 1
ATOM 650 C C . ASP A 1 82 ? -12.253 10.848 0.530 1.00 54.72 82 ASP A C 1
ATOM 652 O O . ASP A 1 82 ? -12.686 9.882 -0.098 1.00 54.72 82 ASP A O 1
ATOM 656 N N . M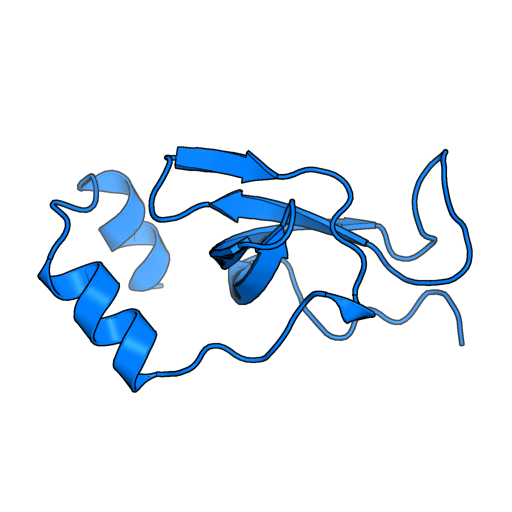ET A 1 83 ? -11.303 10.687 1.457 1.00 53.88 83 MET A N 1
ATOM 657 C CA . MET A 1 83 ? -10.740 9.367 1.778 1.00 53.88 83 MET A CA 1
ATOM 658 C C . MET A 1 83 ? -11.578 8.553 2.764 1.00 53.88 83 MET A C 1
ATOM 660 O O . MET A 1 83 ? -11.497 7.323 2.765 1.00 53.88 83 MET A O 1
ATOM 664 N N . ARG A 1 84 ? -12.441 9.188 3.567 1.00 57.38 84 ARG A N 1
ATOM 665 C CA . ARG A 1 84 ? -13.396 8.443 4.410 1.00 57.38 84 ARG A CA 1
ATOM 666 C C . ARG A 1 84 ? -14.398 7.666 3.562 1.00 57.38 84 ARG A C 1
ATOM 668 O O . ARG A 1 84 ? -14.823 6.589 3.966 1.00 57.38 84 ARG A O 1
ATOM 675 N N . GLU A 1 85 ? -14.753 8.178 2.389 1.00 58.16 85 GLU A N 1
ATOM 676 C CA . GLU A 1 85 ? -15.634 7.478 1.449 1.00 58.16 85 GLU A CA 1
ATOM 677 C C . GLU A 1 85 ? -14.957 6.265 0.796 1.00 58.16 85 GLU A C 1
ATOM 679 O O . GLU A 1 85 ? -15.640 5.302 0.458 1.00 58.16 85 GLU A O 1
ATOM 684 N N . TRP A 1 86 ? -13.624 6.275 0.671 1.00 51.31 86 TRP A N 1
ATOM 685 C CA . TRP A 1 86 ? -12.842 5.154 0.134 1.00 51.31 86 TRP A CA 1
ATOM 686 C C . TRP A 1 86 ? -12.633 4.013 1.133 1.00 51.31 86 TRP A C 1
ATOM 688 O O . TRP A 1 86 ? -12.546 2.864 0.716 1.00 51.31 86 TRP A O 1
ATOM 698 N N . LEU A 1 87 ? -12.567 4.312 2.433 1.00 50.12 87 LEU A N 1
ATOM 699 C CA . LEU A 1 87 ? -12.389 3.307 3.493 1.00 50.12 87 LEU A CA 1
ATOM 700 C C . LEU A 1 87 ? -13.698 2.612 3.913 1.00 50.12 87 LEU A C 1
ATOM 702 O O . LEU A 1 87 ? -13.650 1.614 4.625 1.00 50.12 87 LEU A O 1
ATOM 706 N N . ASN A 1 88 ? -14.856 3.146 3.510 1.00 53.81 88 ASN A N 1
ATOM 707 C CA . ASN A 1 88 ? -16.186 2.629 3.865 1.00 53.81 88 ASN A CA 1
ATOM 708 C C . ASN A 1 88 ? -16.873 1.844 2.723 1.00 53.81 88 ASN A C 1
ATOM 710 O O . ASN A 1 88 ? -18.076 1.588 2.808 1.00 53.81 88 ASN A O 1
ATOM 714 N N . GLN A 1 89 ? -16.140 1.488 1.662 1.00 45.41 89 GLN A N 1
ATOM 715 C CA . GLN A 1 89 ? -16.600 0.642 0.547 1.00 45.41 89 GLN A CA 1
ATOM 716 C C . GLN A 1 89 ? -15.884 -0.705 0.562 1.00 45.41 89 GLN A C 1
ATOM 718 O O . GLN A 1 89 ? -16.540 -1.705 0.195 1.00 45.41 89 GLN A O 1
#

Foldseek 3Di:
DQQDAPDDAQDWWWFADPNDIFIWGFHDKQRQADPVDRPHIFTWTQTQQPRDIDPRGGRVRIHHDDPVVVVVSVVVDPRPPVVVVSVVD

Secondary structure (DSSP, 8-state):
-TT--SS-TT-EEEEEETTEEEEEEEEEEETT-BTTB-SS-EEEEEETTT--EEEEEEGGGEE---HHHHHHHHHHS---HHHHHHHT-

Mean predicted aligned error: 6.86 Å

Radius of gyration: 13.13 Å; Cα contacts (8 Å, |Δi|>4): 157; chains: 1; bounding box: 32×32×31 Å

pLDDT: mean 83.04, std 14.65, range [45.41, 96.5]